Protein AF-A0A351KVL2-F1 (afdb_monomer_lite)

Structure (mmCIF, N/CA/C/O backbone):
data_AF-A0A351KVL2-F1
#
_entry.id   AF-A0A351KVL2-F1
#
loop_
_atom_site.group_PDB
_atom_site.id
_atom_site.type_symbol
_atom_site.label_atom_id
_atom_site.label_alt_id
_atom_site.label_comp_id
_atom_site.label_asym_id
_atom_site.label_entity_id
_atom_site.label_seq_id
_atom_site.pdbx_PDB_ins_code
_atom_site.Cartn_x
_atom_site.Cartn_y
_atom_site.Cartn_z
_atom_site.occupancy
_atom_site.B_iso_or_equiv
_atom_site.auth_seq_id
_atom_site.auth_comp_id
_atom_site.auth_asym_id
_atom_site.auth_atom_id
_atom_site.pdbx_PD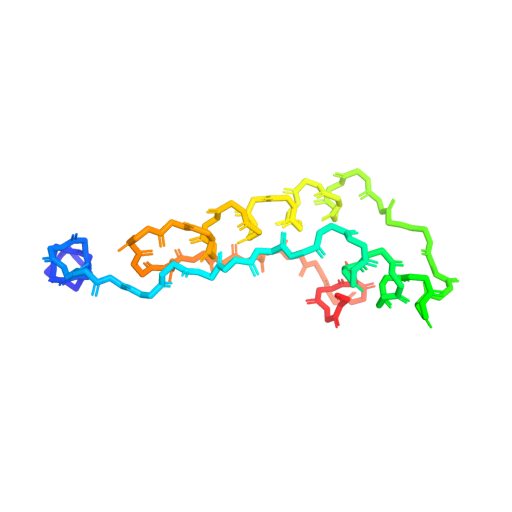B_model_num
ATOM 1 N N . LEU A 1 1 ? -3.509 16.175 14.497 1.00 70.25 1 LEU A N 1
ATOM 2 C CA . LEU A 1 1 ? -2.970 14.912 13.936 1.00 70.25 1 LEU A CA 1
ATOM 3 C C . LEU A 1 1 ? -3.080 13.768 14.940 1.00 70.25 1 LEU A C 1
ATOM 5 O O . LEU A 1 1 ? -3.711 12.779 14.599 1.00 70.25 1 LEU A O 1
ATOM 9 N N . LEU A 1 2 ? -2.575 13.924 16.174 1.00 81.00 2 LEU A N 1
ATOM 10 C CA . LEU A 1 2 ? -2.608 12.873 17.207 1.00 81.00 2 LEU A CA 1
ATOM 11 C C . LEU A 1 2 ? -4.011 12.278 17.448 1.00 81.00 2 LEU A C 1
ATOM 13 O O . LEU A 1 2 ? -4.182 11.066 17.402 1.00 81.00 2 LEU A O 1
ATOM 17 N N . ASP A 1 3 ? -5.029 13.131 17.595 1.00 79.38 3 ASP A N 1
ATOM 18 C CA . ASP A 1 3 ? -6.411 12.684 17.829 1.00 79.38 3 ASP A CA 1
ATOM 19 C C . ASP A 1 3 ? -7.010 11.883 16.665 1.00 79.38 3 ASP A C 1
ATOM 21 O O . ASP A 1 3 ? -7.883 11.043 16.874 1.00 79.38 3 ASP A O 1
ATOM 25 N N . ILE A 1 4 ? -6.568 12.145 15.429 1.00 80.62 4 ILE A N 1
ATOM 26 C CA . ILE A 1 4 ? -7.037 11.423 14.238 1.00 80.62 4 ILE A CA 1
ATOM 27 C C . ILE A 1 4 ? -6.407 10.029 14.213 1.00 80.62 4 ILE A C 1
ATOM 29 O O . ILE A 1 4 ? -7.129 9.048 14.051 1.00 80.62 4 ILE A O 1
ATOM 33 N N . TYR A 1 5 ? -5.098 9.939 14.464 1.00 78.06 5 TYR A N 1
ATOM 34 C CA . TYR A 1 5 ? -4.384 8.666 14.583 1.00 78.06 5 TYR A CA 1
ATOM 35 C C . TYR A 1 5 ? -4.951 7.800 15.708 1.00 78.06 5 TYR A C 1
ATOM 37 O O . TYR A 1 5 ? -5.279 6.642 15.476 1.00 78.06 5 TYR A O 1
ATOM 45 N N . ALA A 1 6 ? -5.169 8.373 16.897 1.00 77.12 6 ALA A N 1
ATOM 46 C CA . ALA A 1 6 ? -5.737 7.648 18.033 1.00 77.12 6 ALA A CA 1
ATOM 47 C C . ALA A 1 6 ? -7.138 7.092 17.723 1.00 77.12 6 ALA A C 1
ATOM 49 O O . ALA A 1 6 ? -7.446 5.947 18.046 1.00 77.12 6 ALA A O 1
ATOM 50 N N . LYS A 1 7 ? -7.983 7.878 17.042 1.00 81.81 7 LYS A N 1
ATOM 51 C CA . LYS A 1 7 ? -9.313 7.427 16.607 1.00 81.81 7 LYS A CA 1
ATOM 52 C C . LYS A 1 7 ? -9.256 6.358 15.515 1.00 81.81 7 LYS A C 1
ATOM 54 O O . LYS A 1 7 ? -10.175 5.548 15.450 1.00 81.81 7 LYS A O 1
ATOM 59 N N . ARG A 1 8 ? -8.242 6.374 14.646 1.00 81.12 8 ARG A N 1
ATOM 60 C CA . ARG A 1 8 ? -8.077 5.403 13.553 1.00 81.12 8 ARG A CA 1
ATOM 61 C C . ARG A 1 8 ? -7.524 4.072 14.065 1.00 81.12 8 ARG A C 1
ATOM 63 O O . ARG A 1 8 ? -8.103 3.043 13.752 1.00 81.12 8 ARG A O 1
ATOM 70 N N . GLU A 1 9 ? -6.508 4.110 14.925 1.00 79.31 9 GLU A N 1
ATOM 71 C CA . GLU A 1 9 ? -5.921 2.934 15.592 1.00 79.31 9 GLU A CA 1
ATOM 72 C C . GLU A 1 9 ? -6.919 2.201 16.498 1.00 79.31 9 GLU A C 1
ATOM 74 O O . GLU A 1 9 ? -6.888 0.979 16.597 1.00 79.31 9 GLU A O 1
ATOM 79 N N . ALA A 1 10 ? -7.827 2.934 17.152 1.00 79.88 10 ALA A N 1
ATOM 80 C CA . ALA A 1 10 ? -8.850 2.342 18.015 1.00 79.88 10 ALA A CA 1
ATO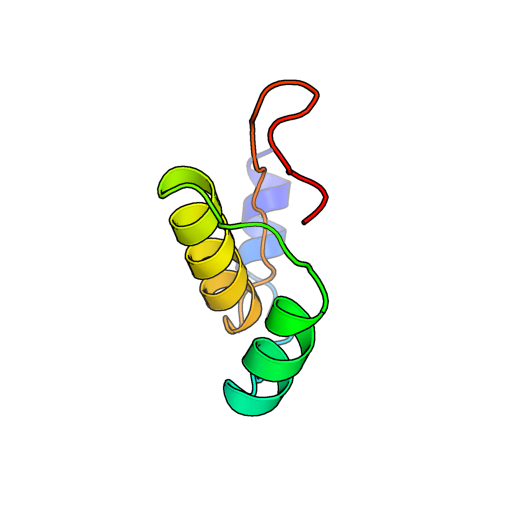M 81 C C . ALA A 1 10 ? -10.015 1.690 17.244 1.00 79.88 10 ALA A C 1
ATOM 83 O O . ALA A 1 10 ? -10.859 1.031 17.854 1.00 79.88 10 ALA A O 1
ATOM 84 N N . ARG A 1 11 ? -10.112 1.896 15.923 1.00 83.00 11 ARG A N 1
ATOM 85 C CA . ARG A 1 11 ? -11.156 1.295 15.085 1.00 83.00 11 ARG A CA 1
ATOM 86 C C . ARG A 1 1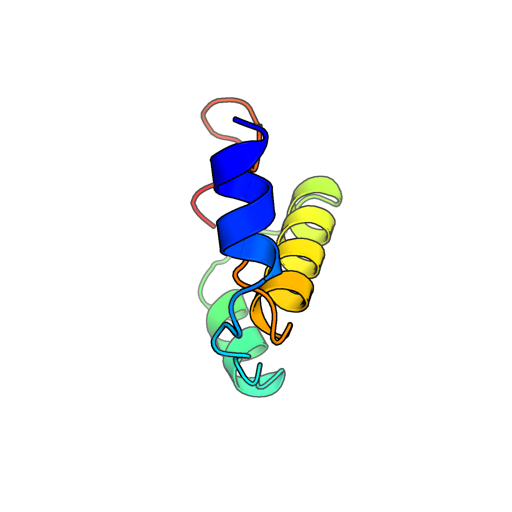1 ? -10.669 -0.025 14.507 1.00 83.00 11 ARG A C 1
ATOM 88 O O . ARG A 1 11 ? -9.555 -0.117 14.008 1.00 83.00 11 ARG A O 1
ATOM 95 N N . VAL A 1 12 ? -11.556 -1.014 14.496 1.00 82.94 12 VAL A N 1
ATOM 96 C CA . VAL A 1 12 ? -11.353 -2.237 13.716 1.00 82.94 12 VAL A CA 1
ATOM 97 C C . VAL A 1 12 ? -11.624 -1.900 12.249 1.00 82.94 12 VAL A C 1
ATOM 99 O O . VAL A 1 12 ? -12.711 -1.433 11.904 1.00 82.94 12 VAL A O 1
ATOM 102 N N . GLY A 1 13 ? -10.602 -2.052 11.413 1.00 85.44 13 GLY A N 1
ATOM 103 C CA . GLY A 1 13 ? -10.679 -1.955 9.961 1.00 85.44 13 GLY A CA 1
ATOM 104 C C . GLY A 1 13 ? -11.164 -3.256 9.325 1.00 85.44 13 GLY A C 1
ATOM 105 O O . GLY A 1 13 ? -11.548 -4.205 10.007 1.00 85.44 13 GLY A O 1
ATOM 106 N N . HIS A 1 14 ? -11.149 -3.291 7.998 1.00 89.06 14 HIS A N 1
ATOM 107 C CA . HIS A 1 14 ? -11.395 -4.509 7.239 1.00 89.06 14 HIS A CA 1
ATOM 108 C C . HIS A 1 14 ? -10.052 -5.094 6.808 1.00 89.06 14 HIS A C 1
ATOM 110 O O . HIS A 1 14 ? -9.309 -4.424 6.096 1.00 89.06 14 HIS A O 1
ATOM 116 N N . ALA A 1 15 ? -9.763 -6.313 7.262 1.00 92.25 15 ALA A N 1
ATOM 117 C CA . ALA A 1 15 ? -8.615 -7.081 6.806 1.00 92.25 15 ALA A CA 1
ATOM 118 C C . ALA A 1 15 ? -8.973 -7.753 5.477 1.00 92.25 15 ALA A C 1
ATOM 120 O O . ALA A 1 15 ? -9.914 -8.547 5.427 1.00 92.25 15 ALA A O 1
ATOM 121 N N . PHE A 1 16 ? -8.241 -7.419 4.419 1.00 91.50 16 PHE A N 1
ATOM 122 C CA . PHE A 1 16 ? -8.398 -8.057 3.119 1.00 91.50 16 PHE A CA 1
ATOM 123 C C . PHE A 1 16 ? -7.639 -9.384 3.084 1.00 91.50 16 PHE A C 1
ATOM 125 O O . PHE A 1 16 ? -6.509 -9.484 3.562 1.00 91.50 16 PHE A O 1
ATOM 132 N N . GLU A 1 17 ? -8.243 -10.400 2.478 1.00 87.25 17 GLU A N 1
ATOM 133 C CA . GLU A 1 17 ? -7.534 -11.629 2.135 1.00 87.25 17 GLU A CA 1
ATOM 134 C C . GLU A 1 17 ? -6.864 -11.437 0.773 1.00 87.25 17 GLU A C 1
ATOM 136 O O . GLU A 1 17 ? -7.528 -11.145 -0.220 1.00 87.25 17 GLU A O 1
ATOM 141 N N . ALA A 1 18 ? -5.539 -11.564 0.732 1.00 78.44 18 ALA A N 1
ATOM 142 C CA . ALA A 1 18 ? -4.779 -11.489 -0.507 1.00 78.44 18 ALA A CA 1
ATOM 143 C C . ALA A 1 18 ? -4.560 -12.901 -1.064 1.00 78.44 18 ALA A C 1
ATOM 145 O O . ALA A 1 18 ? -3.751 -13.664 -0.529 1.00 78.44 18 ALA A O 1
ATOM 146 N N . ASP A 1 19 ? -5.255 -13.253 -2.147 1.00 86.56 19 ASP A N 1
ATOM 147 C CA . ASP A 1 19 ? -4.933 -14.468 -2.893 1.00 86.56 19 ASP A CA 1
ATOM 148 C C . ASP A 1 19 ? -3.669 -14.236 -3.734 1.00 86.56 19 ASP A C 1
ATOM 150 O O . ASP A 1 19 ? -3.655 -13.494 -4.718 1.00 86.56 19 ASP A O 1
ATOM 154 N N . SER A 1 20 ? -2.589 -14.914 -3.345 1.00 84.38 20 SER A N 1
ATOM 155 C CA . SER A 1 20 ? -1.299 -14.864 -4.038 1.00 84.38 20 SER A CA 1
ATOM 156 C C . SER A 1 20 ? -1.363 -15.268 -5.519 1.00 84.38 20 SER A C 1
ATOM 158 O O . SER A 1 20 ? -0.522 -14.832 -6.307 1.00 84.38 20 SER A O 1
ATOM 160 N N . ALA A 1 21 ? -2.321 -16.111 -5.917 1.00 89.44 21 ALA A N 1
ATOM 161 C CA . ALA A 1 21 ? -2.478 -16.556 -7.296 1.00 89.44 21 ALA A CA 1
ATOM 162 C C . ALA A 1 21 ? -3.174 -15.494 -8.152 1.00 89.44 21 ALA A C 1
ATOM 164 O O . ALA A 1 21 ? -2.697 -15.193 -9.248 1.00 89.44 21 ALA A O 1
ATOM 165 N N . GLU A 1 22 ? -4.253 -14.899 -7.641 1.00 89.56 22 GLU A N 1
ATOM 166 C CA . GLU A 1 22 ? -4.945 -13.791 -8.307 1.00 89.56 22 GLU A CA 1
ATOM 167 C C . GLU A 1 22 ? -4.034 -12.568 -8.418 1.00 89.56 22 GLU A C 1
ATOM 169 O O . GLU A 1 22 ? -3.927 -11.983 -9.495 1.00 89.56 22 GLU A O 1
ATOM 174 N N . TYR A 1 23 ? -3.301 -12.247 -7.346 1.00 89.44 23 TYR A N 1
ATOM 175 C CA . TYR A 1 23 ? -2.324 -11.161 -7.356 1.00 89.44 23 TYR A CA 1
ATOM 176 C C . TYR A 1 23 ? -1.247 -11.375 -8.425 1.00 89.44 23 TYR A C 1
ATOM 178 O O . TYR A 1 23 ? -0.971 -10.475 -9.211 1.00 89.44 23 TYR A O 1
ATOM 186 N N . ARG A 1 24 ? -0.689 -12.588 -8.526 1.00 88.62 24 ARG A N 1
ATOM 187 C CA . ARG A 1 24 ? 0.325 -12.909 -9.541 1.00 88.62 24 ARG A CA 1
ATOM 188 C C . ARG A 1 24 ? -0.217 -12.798 -10.968 1.00 88.62 24 ARG A C 1
ATOM 190 O O . ARG A 1 24 ? 0.504 -12.371 -11.862 1.00 88.62 24 ARG A O 1
ATOM 197 N N . LEU A 1 25 ? -1.461 -13.213 -11.203 1.00 91.25 25 LEU A N 1
ATOM 198 C CA . LEU A 1 25 ? -2.099 -13.073 -12.515 1.00 91.25 25 LEU A CA 1
ATOM 199 C C . LEU A 1 25 ? -2.324 -11.601 -12.872 1.00 91.25 25 LEU A C 1
ATOM 201 O O . LEU A 1 25 ? -2.123 -11.215 -14.022 1.00 91.25 25 LEU A O 1
ATOM 205 N N . PHE A 1 26 ? -2.723 -10.792 -11.891 1.00 90.62 26 PHE A N 1
ATOM 206 C CA . PHE A 1 26 ? -2.892 -9.354 -12.053 1.00 90.62 26 PHE A CA 1
ATOM 207 C C . PHE A 1 26 ? -1.558 -8.656 -12.344 1.00 90.62 26 PHE A C 1
ATOM 209 O O . PHE A 1 26 ? -1.477 -7.917 -13.322 1.00 90.62 26 PHE A O 1
ATOM 216 N N . SER A 1 27 ? -0.503 -8.937 -11.570 1.00 89.19 27 SER A N 1
ATOM 217 C CA . SER A 1 27 ? 0.806 -8.297 -11.756 1.00 89.19 27 SER A CA 1
ATOM 218 C C . SER A 1 27 ? 1.439 -8.654 -13.103 1.00 89.19 27 SER A C 1
ATOM 220 O O . SER A 1 27 ? 1.978 -7.790 -13.782 1.00 89.19 27 SER A O 1
ATOM 222 N N . GLN A 1 28 ? 1.259 -9.889 -13.585 1.00 89.25 28 GLN A N 1
ATOM 223 C CA . GLN A 1 28 ? 1.718 -10.304 -14.919 1.00 89.25 28 GLN A CA 1
ATOM 224 C C . GLN A 1 28 ? 1.064 -9.540 -16.080 1.00 89.25 28 GLN A C 1
ATOM 226 O O . GLN A 1 28 ? 1.593 -9.560 -17.194 1.00 89.25 28 GLN A O 1
ATOM 231 N N . ALA A 1 29 ? -0.082 -8.886 -15.863 1.00 91.12 29 ALA A N 1
ATOM 232 C CA . ALA A 1 29 ? -0.708 -8.049 -16.882 1.00 91.12 29 ALA A CA 1
ATOM 233 C C . ALA A 1 29 ? 0.039 -6.720 -17.095 1.00 91.12 29 ALA A C 1
ATOM 235 O O . ALA A 1 29 ? -0.188 -6.058 -18.112 1.00 91.12 29 ALA A O 1
ATOM 236 N N . PHE A 1 30 ? 0.927 -6.339 -16.172 1.00 89.38 30 PHE A N 1
ATOM 237 C CA . PHE A 1 30 ? 1.767 -5.157 -16.274 1.00 89.38 30 PHE A CA 1
ATOM 238 C C . PHE A 1 30 ? 3.199 -5.568 -16.674 1.00 89.38 30 PHE A C 1
ATOM 240 O O . PHE A 1 30 ? 3.913 -6.173 -15.883 1.00 89.38 30 PHE A O 1
ATOM 247 N N . PRO A 1 31 ? 3.637 -5.319 -17.925 1.00 87.69 31 PRO A N 1
ATOM 248 C CA . PRO A 1 31 ? 4.872 -5.892 -18.465 1.00 87.69 31 PRO A CA 1
ATOM 249 C C . PRO A 1 31 ? 6.107 -5.039 -18.131 1.00 87.69 31 PRO A C 1
ATOM 251 O O . PRO A 1 31 ? 6.893 -4.706 -19.022 1.00 87.69 31 PRO A O 1
ATOM 254 N N . PHE A 1 32 ? 6.262 -4.658 -16.868 1.00 88.00 32 PHE A N 1
ATOM 255 C CA . PHE A 1 32 ? 7.419 -3.927 -16.359 1.00 88.00 32 PHE A CA 1
ATOM 256 C C . PHE A 1 32 ? 8.004 -4.686 -15.169 1.00 88.00 32 PHE A C 1
ATOM 258 O O . PHE A 1 32 ? 7.296 -5.426 -14.499 1.00 88.00 32 PHE A O 1
ATOM 265 N N . GLU A 1 33 ? 9.316 -4.571 -14.979 1.00 89.06 33 GLU A N 1
ATOM 266 C CA . GLU A 1 33 ? 9.997 -5.167 -13.831 1.00 89.06 33 GLU A CA 1
ATOM 267 C C . GLU A 1 33 ? 10.058 -4.125 -12.720 1.00 89.06 33 GLU A C 1
ATOM 269 O O . GLU A 1 33 ? 10.571 -3.019 -12.930 1.00 89.06 33 GLU A O 1
ATOM 274 N N . GLU A 1 34 ? 9.533 -4.476 -11.552 1.00 90.25 34 GLU A N 1
ATOM 275 C CA . GLU A 1 34 ? 9.544 -3.606 -10.393 1.00 90.25 34 GLU A CA 1
ATOM 276 C C . GLU A 1 34 ? 10.975 -3.401 -9.884 1.00 90.25 34 GLU A C 1
ATOM 278 O O . GLU A 1 34 ? 11.796 -4.315 -9.786 1.00 90.25 34 GLU A O 1
ATOM 283 N N . THR A 1 35 ? 11.287 -2.164 -9.509 1.00 91.62 35 THR A N 1
ATOM 284 C CA . THR A 1 35 ? 12.512 -1.884 -8.755 1.00 91.62 35 THR A CA 1
ATOM 285 C C . THR A 1 35 ? 12.413 -2.440 -7.326 1.00 91.62 35 THR A C 1
ATOM 287 O O . THR A 1 35 ? 11.308 -2.545 -6.790 1.00 91.62 35 THR A O 1
ATOM 290 N N . PRO A 1 36 ? 13.543 -2.696 -6.635 1.00 92.44 36 PRO A N 1
ATOM 291 C CA . PRO A 1 36 ? 13.514 -3.163 -5.244 1.00 92.44 36 PRO A CA 1
ATOM 292 C C . PRO A 1 36 ? 12.717 -2.254 -4.292 1.00 92.44 36 PRO A C 1
ATOM 294 O O . PRO A 1 36 ? 12.095 -2.734 -3.346 1.00 92.44 36 PRO A O 1
ATOM 297 N N . ASP A 1 37 ? 12.708 -0.940 -4.546 1.00 91.00 37 ASP A N 1
ATOM 298 C CA . ASP A 1 37 ? 11.938 0.019 -3.747 1.00 91.00 37 ASP A CA 1
ATOM 299 C C . ASP A 1 37 ? 10.426 -0.088 -4.011 1.00 91.00 37 ASP A C 1
ATOM 301 O O . ASP A 1 37 ? 9.630 0.057 -3.081 1.00 91.00 37 ASP A O 1
ATOM 305 N N . GLN A 1 38 ? 10.018 -0.358 -5.258 1.00 91.12 38 GLN A N 1
ATOM 306 C CA . GLN A 1 38 ? 8.615 -0.605 -5.605 1.00 91.12 38 GLN A CA 1
ATOM 307 C C . GLN A 1 38 ? 8.127 -1.927 -5.008 1.00 91.12 38 GLN A C 1
ATOM 309 O O . GLN A 1 38 ? 7.075 -1.938 -4.374 1.00 91.12 38 GLN A O 1
ATOM 314 N N . GLU A 1 39 ? 8.910 -3.003 -5.126 1.00 91.88 39 GLU A N 1
ATOM 315 C CA . GLU A 1 39 ? 8.584 -4.311 -4.538 1.00 91.88 39 GLU A CA 1
ATOM 316 C C . GLU A 1 39 ? 8.395 -4.197 -3.015 1.00 91.88 39 GLU A C 1
ATOM 318 O O . GLU A 1 39 ? 7.364 -4.595 -2.471 1.00 91.88 39 GLU A O 1
ATOM 323 N N . ALA A 1 40 ? 9.321 -3.527 -2.322 1.00 92.94 40 ALA A N 1
ATOM 324 C CA . ALA A 1 40 ? 9.200 -3.288 -0.886 1.00 92.94 40 ALA A CA 1
ATOM 325 C C . ALA A 1 40 ? 7.982 -2.419 -0.517 1.00 92.94 40 ALA A C 1
ATOM 327 O O . ALA A 1 40 ? 7.377 -2.621 0.541 1.00 92.94 40 ALA A O 1
ATOM 328 N N . ALA A 1 41 ? 7.621 -1.436 -1.347 1.00 93.75 41 ALA A N 1
ATOM 329 C CA . ALA A 1 41 ? 6.434 -0.613 -1.128 1.00 93.75 41 ALA A CA 1
ATOM 330 C C . ALA A 1 41 ? 5.141 -1.428 -1.289 1.00 93.75 41 ALA A C 1
ATOM 332 O O . ALA A 1 41 ? 4.243 -1.308 -0.452 1.00 93.75 41 ALA A O 1
ATOM 333 N N . ILE A 1 42 ? 5.074 -2.272 -2.318 1.00 92.44 42 ILE A N 1
ATOM 334 C CA . ILE A 1 42 ? 3.963 -3.186 -2.590 1.00 92.44 42 ILE A CA 1
ATOM 335 C C . ILE A 1 42 ? 3.771 -4.144 -1.414 1.00 92.44 42 ILE A C 1
ATOM 337 O O . ILE A 1 42 ? 2.682 -4.193 -0.844 1.00 92.44 42 ILE A O 1
ATOM 341 N N . ASP A 1 43 ? 4.827 -4.834 -0.980 1.00 92.12 43 ASP A N 1
ATOM 342 C CA . ASP A 1 43 ? 4.756 -5.788 0.132 1.00 92.12 43 ASP A CA 1
ATOM 343 C C . ASP A 1 43 ? 4.231 -5.134 1.415 1.00 92.12 43 ASP A C 1
ATOM 345 O O . ASP A 1 43 ? 3.376 -5.680 2.116 1.00 92.12 43 ASP A O 1
ATOM 349 N N . GLN A 1 44 ? 4.699 -3.921 1.714 1.00 93.94 44 GLN A N 1
ATOM 350 C CA . GLN A 1 44 ? 4.246 -3.165 2.878 1.00 93.94 44 GLN A CA 1
ATOM 351 C C . GLN A 1 44 ? 2.769 -2.764 2.778 1.00 93.94 44 GLN A C 1
ATOM 353 O O . GLN A 1 44 ? 2.054 -2.834 3.778 1.00 93.94 44 GLN A O 1
ATOM 358 N N . VAL A 1 45 ? 2.298 -2.364 1.591 1.00 93.44 45 VAL A N 1
ATOM 359 C CA . VAL A 1 45 ? 0.877 -2.072 1.348 1.00 93.44 45 VAL A CA 1
ATOM 360 C C . VAL A 1 45 ? 0.035 -3.337 1.510 1.00 93.44 45 VAL A C 1
ATOM 362 O O . VAL A 1 45 ? -0.992 -3.294 2.186 1.00 93.44 45 VAL A O 1
ATOM 365 N N . MET A 1 46 ? 0.479 -4.472 0.968 1.00 92.44 46 MET A N 1
ATOM 366 C CA . MET A 1 46 ? -0.237 -5.748 1.070 1.00 92.44 46 MET A CA 1
ATOM 367 C C . MET A 1 46 ? -0.365 -6.215 2.525 1.00 92.44 46 MET A C 1
ATOM 369 O O . MET A 1 46 ? -1.444 -6.631 2.953 1.00 92.44 46 MET A O 1
ATOM 373 N N . VAL A 1 47 ? 0.702 -6.079 3.318 1.00 92.19 47 VAL A N 1
ATOM 374 C CA . VAL A 1 47 ? 0.680 -6.378 4.759 1.00 92.19 47 VAL A CA 1
ATOM 375 C C . VAL A 1 47 ? -0.280 -5.453 5.509 1.00 92.19 47 VAL A C 1
ATOM 377 O O . VAL A 1 47 ? -1.070 -5.922 6.331 1.00 92.19 47 VAL A O 1
ATOM 380 N N . ASP A 1 48 ? -0.247 -4.152 5.223 1.00 92.69 48 ASP A N 1
ATOM 381 C CA . ASP A 1 48 ? -1.134 -3.192 5.877 1.00 92.69 48 ASP A CA 1
ATOM 382 C C . ASP A 1 48 ? -2.608 -3.425 5.499 1.00 92.69 48 ASP A C 1
ATOM 384 O O . ASP A 1 48 ? -3.487 -3.273 6.347 1.00 92.69 48 ASP A O 1
ATOM 388 N N . MET A 1 49 ? -2.896 -3.838 4.260 1.00 92.56 49 MET A N 1
ATOM 389 C CA . MET A 1 49 ? -4.247 -4.190 3.803 1.00 92.56 49 MET A CA 1
ATOM 390 C C . MET A 1 49 ? -4.778 -5.484 4.430 1.00 92.56 49 MET A C 1
ATOM 392 O O . MET A 1 49 ? -5.978 -5.594 4.678 1.00 92.56 49 MET A O 1
ATOM 396 N N . ALA A 1 50 ? -3.905 -6.448 4.722 1.00 91.69 50 ALA A N 1
ATOM 397 C CA . ALA A 1 50 ? -4.270 -7.680 5.421 1.00 91.69 50 ALA A CA 1
ATOM 398 C C . ALA A 1 50 ? -4.455 -7.485 6.941 1.00 91.69 50 ALA A C 1
ATOM 400 O O . ALA A 1 50 ? -4.903 -8.390 7.648 1.00 91.69 50 ALA A O 1
ATOM 401 N N . SER A 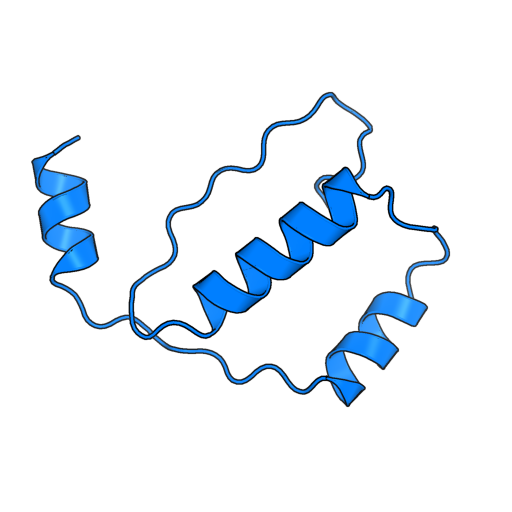1 51 ? -4.111 -6.310 7.471 1.00 90.25 51 SER A N 1
ATOM 402 C CA . SER A 1 51 ? -4.230 -5.996 8.893 1.00 90.25 51 SER A CA 1
ATOM 403 C C . SER A 1 51 ? -5.677 -5.680 9.294 1.00 90.25 51 SER A C 1
ATOM 405 O O . SER A 1 51 ? -6.401 -5.003 8.564 1.00 90.25 51 SER A O 1
ATOM 407 N N . PRO A 1 52 ? -6.115 -6.051 10.515 1.00 89.06 52 PRO A N 1
ATOM 408 C CA . PRO A 1 52 ? -7.395 -5.600 11.062 1.00 89.06 52 PRO A CA 1
ATOM 409 C C . PRO A 1 52 ? -7.389 -4.109 11.439 1.00 89.06 52 PRO A C 1
ATOM 411 O O . PRO A 1 52 ? -8.395 -3.604 11.936 1.00 89.06 52 PRO A O 1
ATOM 414 N N . LYS A 1 53 ? -6.272 -3.393 11.262 1.00 88.94 53 LYS A N 1
ATOM 415 C CA . LYS A 1 53 ? -6.176 -1.945 11.477 1.00 88.94 53 LYS A CA 1
ATOM 416 C C . LYS A 1 53 ? -6.358 -1.199 10.152 1.00 88.94 53 LYS A C 1
ATOM 418 O O . LYS A 1 53 ? -5.784 -1.617 9.153 1.00 88.94 53 LYS A O 1
ATOM 423 N N . PRO A 1 54 ? -7.086 -0.068 10.117 1.00 90.00 54 PRO A N 1
ATOM 424 C CA . PRO A 1 54 ? -7.179 0.735 8.902 1.00 90.00 54 PRO A CA 1
ATOM 425 C C . PRO A 1 54 ? -5.797 1.254 8.464 1.00 90.00 54 PRO A C 1
ATOM 427 O O . PRO A 1 54 ? -5.208 2.070 9.173 1.00 90.00 54 PRO A O 1
ATOM 430 N N . MET A 1 55 ? -5.321 0.839 7.285 1.00 92.62 55 MET A N 1
ATOM 431 C CA . MET A 1 55 ? -4.053 1.302 6.699 1.00 92.62 55 MET A CA 1
ATOM 432 C C . MET A 1 55 ? -4.001 2.835 6.585 1.00 92.62 55 MET A C 1
ATOM 434 O O . MET A 1 55 ? -4.982 3.461 6.174 1.00 92.62 55 MET A O 1
ATOM 438 N N . ASP A 1 56 ? -2.851 3.432 6.909 1.00 91.06 56 ASP A N 1
ATOM 439 C CA . ASP A 1 56 ? -2.570 4.872 6.795 1.00 91.06 56 ASP A CA 1
ATOM 440 C C . ASP A 1 56 ? -1.132 5.118 6.307 1.00 91.06 56 ASP A C 1
ATOM 442 O O . ASP A 1 56 ? -0.275 5.610 7.041 1.00 91.06 56 ASP A O 1
ATOM 446 N N . ARG A 1 57 ? -0.850 4.698 5.070 1.00 91.44 57 ARG A N 1
ATOM 447 C CA . ARG A 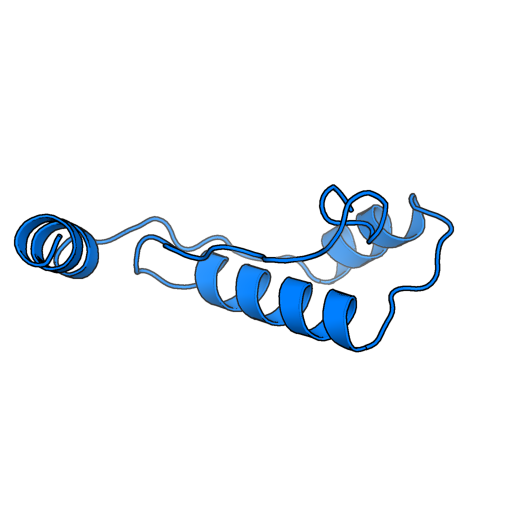1 57 ? 0.478 4.773 4.449 1.00 91.44 57 ARG A CA 1
ATOM 448 C C . ARG A 1 57 ? 0.513 5.816 3.339 1.00 91.44 57 ARG A C 1
ATOM 450 O O . ARG A 1 57 ? -0.431 5.943 2.564 1.00 91.44 57 ARG A O 1
ATOM 457 N N . VAL A 1 58 ? 1.642 6.514 3.227 1.00 91.62 58 VAL A N 1
ATOM 458 C CA . VAL A 1 58 ? 1.952 7.410 2.107 1.00 91.62 58 VAL A CA 1
ATOM 459 C C . VAL A 1 58 ? 3.184 6.875 1.385 1.00 91.62 58 VAL A C 1
ATOM 461 O O . VAL A 1 58 ? 4.235 6.719 2.003 1.00 91.62 58 VAL A O 1
ATOM 464 N N . ILE A 1 59 ? 3.052 6.606 0.08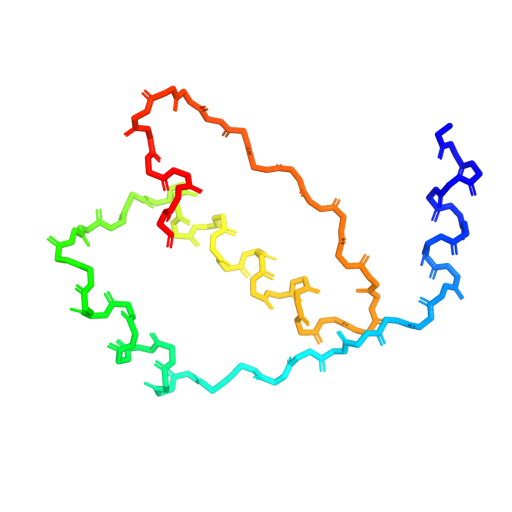5 1.00 91.88 59 ILE A N 1
ATOM 465 C CA . ILE A 1 59 ? 4.177 6.249 -0.784 1.00 91.88 59 ILE A CA 1
ATOM 466 C C . ILE A 1 59 ? 4.725 7.528 -1.420 1.00 91.88 59 ILE A C 1
ATOM 468 O O . ILE A 1 59 ? 4.013 8.244 -2.127 1.00 91.88 59 ILE A O 1
ATOM 472 N N . CYS A 1 60 ? 5.996 7.819 -1.158 1.00 90.00 60 CYS A N 1
ATOM 473 C CA . CYS A 1 60 ? 6.701 8.975 -1.702 1.00 90.00 60 CYS A CA 1
ATOM 474 C C . CYS A 1 60 ? 7.628 8.533 -2.839 1.00 90.00 60 CYS A C 1
ATOM 476 O O . CYS A 1 60 ? 8.346 7.552 -2.702 1.00 90.00 60 CYS A O 1
ATOM 478 N N . GLY A 1 61 ? 7.645 9.284 -3.938 1.00 86.50 61 GLY A N 1
ATOM 479 C CA . GLY A 1 61 ? 8.541 9.045 -5.071 1.00 86.50 61 GLY A CA 1
ATOM 480 C C . GLY A 1 61 ? 8.341 10.094 -6.161 1.00 86.50 61 GLY A C 1
ATOM 481 O O . GLY A 1 61 ? 7.263 10.695 -6.249 1.00 86.50 61 GLY A O 1
ATOM 482 N N . ASP A 1 62 ? 9.349 10.305 -7.003 1.00 85.75 62 ASP A N 1
ATOM 483 C CA . ASP A 1 62 ? 9.315 11.319 -8.062 1.00 85.75 62 ASP A CA 1
ATOM 484 C C . ASP A 1 62 ? 8.270 11.011 -9.149 1.00 85.75 62 ASP A C 1
ATOM 486 O O . ASP A 1 62 ? 7.696 9.919 -9.238 1.00 85.75 62 ASP A O 1
ATOM 490 N N . VAL A 1 63 ? 7.940 12.007 -9.972 1.00 80.25 63 VAL A N 1
ATOM 491 C CA . VAL A 1 63 ? 7.044 11.801 -11.120 1.00 80.25 63 VAL A CA 1
ATOM 492 C C . VAL A 1 63 ? 7.689 10.791 -12.075 1.00 80.25 63 VAL A C 1
ATOM 494 O O . VAL A 1 63 ? 8.848 10.943 -12.440 1.00 80.25 63 VAL A O 1
ATOM 497 N N . GLY A 1 64 ? 6.935 9.763 -12.474 1.00 79.50 64 GLY A N 1
ATOM 498 C CA . GLY A 1 64 ? 7.424 8.697 -13.359 1.00 79.50 64 GLY A CA 1
ATOM 499 C C . GLY A 1 64 ? 8.017 7.469 -12.656 1.00 79.50 64 GLY A C 1
ATOM 500 O O . GLY A 1 64 ? 8.305 6.498 -13.337 1.00 79.50 64 GLY A O 1
ATOM 501 N N . PHE A 1 65 ? 8.124 7.456 -11.322 1.00 82.44 65 PHE A N 1
ATOM 502 C CA . PHE A 1 65 ? 8.646 6.317 -10.536 1.00 82.44 65 PHE A CA 1
ATOM 503 C C . PHE A 1 65 ? 7.642 5.161 -10.316 1.00 82.44 65 PHE A C 1
ATOM 505 O O . PHE A 1 65 ? 7.733 4.451 -9.324 1.00 82.44 65 PHE A O 1
ATOM 512 N N . GLY A 1 66 ? 6.625 5.033 -11.176 1.00 80.38 66 GLY A N 1
ATOM 513 C CA . GLY A 1 66 ? 5.675 3.912 -11.105 1.00 80.38 66 GLY A CA 1
ATOM 514 C C . GLY A 1 66 ? 4.842 3.829 -9.817 1.00 80.38 66 GLY A C 1
ATOM 515 O O . GLY A 1 66 ? 4.556 2.749 -9.335 1.00 80.38 66 GLY A O 1
ATOM 516 N N . LYS A 1 67 ? 4.417 4.961 -9.231 1.00 87.56 67 LYS A N 1
ATOM 517 C CA . LYS A 1 67 ? 3.521 4.961 -8.044 1.00 87.56 67 LYS A CA 1
ATOM 518 C C . LYS A 1 67 ? 2.075 4.519 -8.339 1.00 87.56 67 LYS A C 1
ATOM 520 O O . LYS A 1 67 ? 1.275 4.425 -7.416 1.00 87.56 67 LYS A O 1
ATOM 525 N N . THR A 1 68 ? 1.709 4.419 -9.616 1.00 83.38 68 THR A N 1
ATOM 526 C CA . THR A 1 68 ? 0.369 4.018 -10.089 1.00 83.38 68 THR A CA 1
ATOM 527 C C . THR A 1 68 ? 0.308 2.548 -10.494 1.00 83.38 68 THR A C 1
ATOM 529 O O . THR A 1 68 ? -0.715 2.124 -11.026 1.00 83.38 68 THR A O 1
ATOM 532 N N . GLU A 1 69 ? 1.432 1.856 -10.348 1.00 76.44 69 GLU A N 1
ATOM 533 C CA . GLU A 1 69 ? 1.604 0.416 -10.522 1.00 76.44 69 GLU A CA 1
ATOM 534 C C . GLU A 1 69 ? 0.989 -0.310 -9.323 1.00 76.44 69 GLU A C 1
ATOM 536 O O . GLU A 1 69 ? 0.191 -1.242 -9.562 1.00 76.44 69 GLU A O 1
#

Secondary structure (DSSP, 8-state):
-HHHHHHHHTS--PPPP--HHHHHHHHTTS-SPPPHHHHHHHHHHHHHHTSSSPP-------TTS-TT-

Foldseek 3Di:
DVVVVVVQQPDFADADDDDPVVVVVVVVVPPDDADPLRVVVVVVVNVCNRDRGNDDDDDDDDPPNPPVD

pLDDT: mean 87.39, std 5.3, range [70.25, 93.94]

Sequence (69 aa):
LLDIYAKREARVGHAFEADSAEYRLFSQAFPFEETPDQEAAIDQVMVDMASPKPMDRVICGDVGFGKTE

Radius of gyration: 14.45 Å; chains: 1; bounding box: 25×32×36 Å